Protein AF-I4EKS4-F1 (afdb_monomer)

Sequence (69 aa):
MPTWYEDQTLQTYTTTYESDQDLN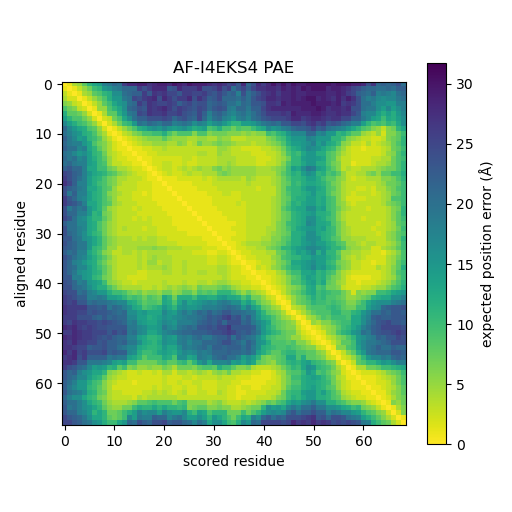EEIIAALDHGWLPERVDRVRPRNLRRGDRISGSAWTVTWVRKNAS

Foldseek 3Di:
DDDDDPPPFKDKDKDKDFAPVVVVVVCVVCVVVQKDFPDKDFDDDPDDDDPDDSPTTIIMTIIIHGDDD

Nearest PDB structures (foldseek):
  8u83-assembly1_K3  TM=5.201E-01  e=2.453E-01  Homo sapiens
  8u81-assembly1_K1  TM=4.104E-01  e=1.520E-01  Homo sapiens
  6r1e-assembly1_A  TM=5.201E-01  e=9.001E-01  Streptomyces coelicolor A3(2)
  8u7z-assembly1_K5  TM=5.095E-01  e=5.970E-01  Homo sapiens
  6ri3-assembly1_A  TM=4.297E-01  e=1.911E+00  Streptomyces davaonensis

Organism: NCBI:txid1129897

Solvent-accessible surface area (backbone atoms only — not comparable to full-atom values): 4364 Å² total; per-residue (Å²): 132,90,82,79,81,80,75,92,52,64,55,72,50,76,50,76,30,60,36,70,64,60,45,52,56,46,53,55,55,34,49,78,72,59,34,42,78,77,42,79,45,78,50,72,73,95,78,74,53,98,85,61,78,80,85,55,55,30,34,39,38,35,34,36,28,73,61,84,127

Structure (mmCIF, N/CA/C/O backbone):
data_AF-I4EKS4-F1
#
_entry.id   AF-I4EKS4-F1
#
loop_
_atom_site.group_PDB
_atom_site.id
_atom_site.type_symbol
_atom_site.label_atom_id
_atom_site.label_alt_id
_atom_site.label_comp_id
_atom_site.label_asym_id
_atom_site.label_entity_id
_atom_site.label_seq_id
_atom_site.pdbx_PDB_ins_code
_atom_site.Cartn_x
_atom_site.Cartn_y
_atom_site.Cartn_z
_atom_site.occupancy
_atom_site.B_iso_or_equiv
_atom_site.auth_seq_id
_atom_site.auth_comp_id
_atom_site.auth_asym_id
_atom_site.auth_atom_id
_atom_site.pdbx_PDB_model_num
ATOM 1 N N . MET A 1 1 ? 7.135 24.380 28.216 1.00 32.44 1 MET A N 1
ATOM 2 C CA . MET A 1 1 ? 7.677 23.051 27.862 1.00 32.44 1 MET A CA 1
ATOM 3 C C . MET A 1 1 ? 6.612 22.359 27.030 1.00 32.44 1 MET A C 1
ATOM 5 O O . MET A 1 1 ? 5.502 22.283 27.542 1.00 32.44 1 MET A O 1
ATOM 9 N N . PRO A 1 2 ? 6.842 21.978 25.761 1.00 27.44 2 PRO A N 1
ATOM 10 C CA . PRO A 1 2 ? 5.807 21.283 25.010 1.00 27.44 2 PRO A CA 1
ATOM 11 C C . PRO A 1 2 ? 5.745 19.835 25.500 1.00 27.44 2 PRO A C 1
ATOM 13 O O . PRO A 1 2 ? 6.716 19.089 25.391 1.00 27.44 2 PRO A O 1
ATOM 16 N N . THR A 1 3 ? 4.619 19.464 26.099 1.00 37.00 3 THR A N 1
ATOM 17 C CA . THR A 1 3 ? 4.258 18.075 26.371 1.00 37.00 3 THR A CA 1
ATOM 18 C C . THR A 1 3 ? 3.797 17.452 25.064 1.00 37.00 3 THR A C 1
ATOM 20 O O . THR A 1 3 ? 2.721 17.765 24.557 1.00 37.00 3 THR A O 1
ATOM 23 N N . TRP A 1 4 ? 4.633 16.589 24.502 1.00 31.88 4 TRP A N 1
ATOM 24 C CA . TRP A 1 4 ? 4.236 15.713 23.411 1.00 31.88 4 TRP A CA 1
ATOM 25 C C . TRP A 1 4 ? 3.473 14.539 24.022 1.00 31.88 4 TRP A C 1
ATOM 27 O O . TRP A 1 4 ? 4.027 13.791 24.825 1.00 31.88 4 TRP A O 1
ATOM 37 N N . TYR A 1 5 ? 2.190 14.421 23.690 1.00 45.84 5 TYR A N 1
ATOM 38 C CA . TYR A 1 5 ? 1.447 13.186 23.903 1.00 45.84 5 TYR A CA 1
ATOM 39 C C . TYR A 1 5 ? 1.799 12.254 22.748 1.00 45.84 5 TYR A C 1
ATOM 41 O O . TYR A 1 5 ? 1.376 12.471 21.615 1.00 45.84 5 TYR A O 1
ATOM 49 N N . GLU A 1 6 ? 2.633 11.263 23.032 1.00 45.03 6 GLU A N 1
ATOM 50 C CA . GLU A 1 6 ? 2.919 10.169 22.114 1.00 45.03 6 GLU A CA 1
ATOM 51 C C . GLU A 1 6 ? 1.779 9.152 22.265 1.00 45.03 6 GLU A C 1
ATOM 53 O O . GLU A 1 6 ? 1.690 8.428 23.257 1.00 45.03 6 GLU A O 1
ATOM 58 N N . ASP A 1 7 ? 0.827 9.190 21.331 1.00 49.34 7 ASP A N 1
ATOM 59 C CA . ASP A 1 7 ? -0.293 8.253 21.282 1.00 49.34 7 ASP A CA 1
ATOM 60 C C . ASP A 1 7 ? 0.239 6.855 20.919 1.00 49.34 7 ASP A C 1
ATOM 62 O O . ASP A 1 7 ? 0.662 6.603 19.792 1.00 49.34 7 ASP A O 1
ATOM 66 N N . GLN A 1 8 ? 0.261 5.942 21.894 1.00 51.38 8 GLN A N 1
ATOM 67 C CA . GLN A 1 8 ? 0.779 4.576 21.749 1.00 51.38 8 GLN A CA 1
ATOM 68 C C . GLN A 1 8 ? -0.171 3.613 20.994 1.00 51.38 8 GLN A C 1
ATOM 70 O O . GLN A 1 8 ? 0.031 2.398 21.055 1.00 51.38 8 GLN A O 1
ATOM 75 N N . THR A 1 9 ? -1.217 4.087 20.300 1.00 57.91 9 THR A N 1
ATOM 76 C CA . THR A 1 9 ? -2.283 3.200 19.771 1.00 57.91 9 THR A CA 1
ATOM 77 C C . THR A 1 9 ? -2.371 3.068 18.248 1.00 57.91 9 THR A C 1
ATOM 79 O O . THR A 1 9 ? -3.158 2.249 17.758 1.00 57.91 9 THR A O 1
ATOM 82 N N . LEU A 1 10 ? -1.540 3.790 17.489 1.00 59.41 10 LEU A N 1
ATOM 83 C CA . LEU A 1 10 ? -1.513 3.732 16.024 1.00 59.41 10 LEU A CA 1
ATOM 84 C C . LEU A 1 10 ? -0.210 3.098 15.533 1.00 59.41 10 LEU A C 1
ATOM 86 O O . LEU A 1 10 ? 0.860 3.696 15.619 1.00 59.41 10 LEU A O 1
ATOM 90 N N . GLN A 1 11 ? -0.296 1.877 14.999 1.00 69.88 11 GLN A N 1
ATOM 91 C CA . GLN A 1 11 ? 0.808 1.340 14.207 1.00 69.88 11 GLN A CA 1
ATOM 92 C C . GLN A 1 11 ? 0.701 1.940 12.810 1.00 69.88 11 GLN A C 1
ATOM 94 O O . GLN A 1 11 ? -0.287 1.697 12.116 1.00 69.88 11 GLN A O 1
ATOM 99 N N . THR 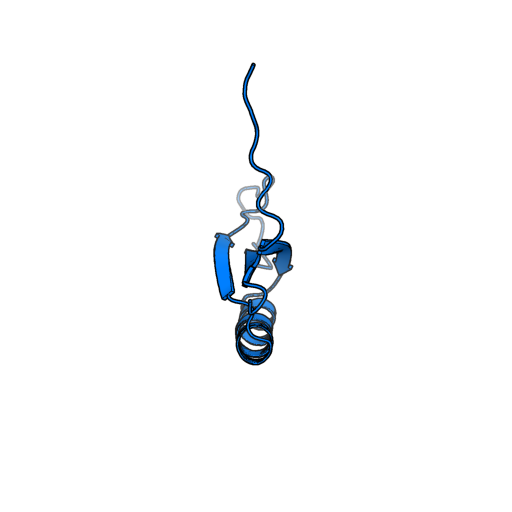A 1 12 ? 1.708 2.718 12.420 1.00 75.00 12 THR A N 1
ATOM 100 C CA . THR A 1 12 ? 1.808 3.304 11.084 1.00 75.00 12 THR A CA 1
ATOM 101 C C . THR A 1 12 ? 2.991 2.695 10.343 1.00 75.00 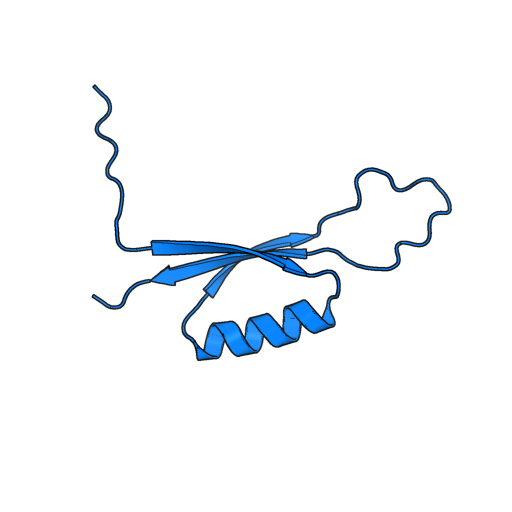12 THR A C 1
ATOM 103 O O . THR A 1 12 ? 4.104 2.663 10.866 1.00 75.00 12 THR A O 1
ATOM 106 N N . TYR A 1 13 ? 2.775 2.231 9.115 1.00 77.56 13 TYR A N 1
ATOM 107 C CA . TYR A 1 13 ? 3.834 1.707 8.250 1.00 77.56 13 TYR A CA 1
ATOM 108 C C . TYR A 1 13 ? 3.699 2.291 6.847 1.00 77.56 13 TYR A C 1
ATOM 110 O O . TYR A 1 13 ? 2.595 2.425 6.334 1.00 77.56 13 TYR A O 1
ATOM 118 N N . THR A 1 14 ? 4.820 2.664 6.229 1.00 81.88 14 THR A N 1
ATOM 119 C CA . THR A 1 14 ? 4.841 3.195 4.863 1.00 81.88 14 THR A CA 1
ATOM 120 C C . THR A 1 14 ? 5.608 2.258 3.946 1.00 81.88 14 THR A C 1
ATOM 122 O O . THR A 1 14 ? 6.740 1.883 4.244 1.00 81.88 14 THR A O 1
ATOM 125 N N . THR A 1 15 ? 5.005 1.921 2.814 1.00 77.69 15 THR A N 1
ATOM 126 C CA . THR A 1 15 ? 5.565 1.012 1.811 1.00 77.69 15 THR A CA 1
ATOM 127 C C . THR A 1 15 ? 5.438 1.596 0.419 1.00 77.69 15 THR A C 1
ATOM 129 O O . THR A 1 15 ? 4.640 2.505 0.190 1.00 77.69 15 THR A O 1
ATOM 132 N N . THR A 1 16 ? 6.270 1.111 -0.497 1.00 81.56 16 THR A N 1
ATOM 133 C CA . THR A 1 16 ? 6.276 1.542 -1.891 1.00 81.56 16 THR A CA 1
ATOM 134 C C . THR A 1 16 ? 6.039 0.348 -2.806 1.00 81.56 16 THR A C 1
ATOM 136 O O . THR A 1 16 ? 6.751 -0.644 -2.706 1.00 81.56 16 THR A O 1
ATOM 139 N N . TYR A 1 17 ? 5.068 0.470 -3.706 1.00 81.06 17 TYR A N 1
ATOM 140 C CA . TYR A 1 17 ? 4.723 -0.518 -4.726 1.00 81.06 17 TYR A CA 1
ATOM 141 C C . TYR A 1 17 ? 5.147 0.000 -6.093 1.00 81.06 17 TYR A C 1
ATOM 143 O O . TYR A 1 17 ? 4.948 1.176 -6.381 1.00 81.06 17 TYR A O 1
ATOM 151 N N . GLU A 1 18 ? 5.715 -0.847 -6.946 1.00 78.62 18 GLU A N 1
ATOM 152 C CA . GLU A 1 18 ? 6.190 -0.446 -8.283 1.00 78.62 18 GLU A CA 1
ATOM 153 C C . GLU A 1 18 ? 5.135 -0.647 -9.388 1.00 78.62 18 GLU A C 1
ATOM 155 O O . GLU A 1 18 ? 5.337 -0.250 -10.542 1.00 78.62 18 GLU A O 1
ATOM 160 N N . SER A 1 19 ? 3.995 -1.241 -9.025 1.00 79.69 19 SER A N 1
ATOM 161 C CA . SER A 1 19 ? 2.911 -1.628 -9.921 1.00 79.69 19 SER A CA 1
ATOM 162 C C . SER A 1 19 ? 1.546 -1.308 -9.315 1.00 79.69 19 SER A C 1
ATOM 164 O O . SER A 1 19 ? 1.320 -1.485 -8.118 1.00 79.69 19 SER A O 1
ATOM 166 N N . ASP A 1 20 ? 0.611 -0.890 -10.173 1.00 81.88 20 ASP A N 1
ATOM 167 C CA . ASP A 1 20 ? -0.803 -0.728 -9.816 1.00 81.88 20 ASP A CA 1
ATOM 168 C C . ASP A 1 20 ? -1.415 -2.073 -9.376 1.00 81.88 20 ASP A C 1
ATOM 170 O O . ASP A 1 20 ? -2.313 -2.098 -8.538 1.00 81.88 20 ASP A O 1
ATOM 174 N N . GLN A 1 21 ? -0.935 -3.193 -9.933 1.00 83.88 21 GLN A N 1
ATOM 175 C CA . GLN A 1 21 ? -1.423 -4.527 -9.581 1.00 83.88 21 GLN A CA 1
ATOM 176 C C . GLN A 1 21 ? -1.002 -4.917 -8.160 1.00 83.88 21 GLN A C 1
ATOM 178 O O . GLN A 1 21 ? -1.869 -5.250 -7.357 1.00 83.88 21 GLN A O 1
ATOM 183 N N . ASP A 1 22 ? 0.286 -4.794 -7.835 1.00 84.06 22 ASP A N 1
ATOM 184 C CA . ASP A 1 22 ? 0.818 -5.126 -6.505 1.00 84.06 22 ASP A CA 1
ATOM 185 C C . ASP A 1 22 ? 0.164 -4.260 -5.419 1.00 84.06 22 ASP A C 1
ATOM 187 O O . ASP A 1 22 ? -0.198 -4.752 -4.352 1.00 84.06 22 ASP A O 1
ATOM 191 N N . LEU A 1 23 ? -0.060 -2.973 -5.719 1.00 84.25 23 LEU A N 1
ATOM 192 C CA . LEU A 1 23 ? -0.803 -2.069 -4.842 1.00 84.25 23 LEU A CA 1
ATOM 193 C C . LEU A 1 23 ? -2.229 -2.579 -4.578 1.00 84.25 23 LEU A C 1
ATOM 195 O O . LEU A 1 23 ? -2.680 -2.581 -3.435 1.00 84.25 23 LEU A O 1
ATOM 199 N N . ASN A 1 24 ? -2.956 -2.975 -5.625 1.00 86.81 24 ASN A N 1
ATOM 200 C CA . ASN A 1 24 ? -4.339 -3.430 -5.487 1.00 86.81 24 ASN A CA 1
ATOM 201 C C . ASN A 1 24 ? -4.437 -4.739 -4.695 1.00 86.81 24 ASN A C 1
ATOM 203 O O . ASN A 1 24 ? -5.324 -4.867 -3.851 1.00 86.81 24 ASN A O 1
ATOM 207 N N . GLU A 1 25 ? -3.537 -5.690 -4.953 1.00 88.94 25 GLU A N 1
ATOM 208 C CA . GLU A 1 25 ? -3.472 -6.954 -4.214 1.00 88.94 25 GLU A CA 1
ATOM 209 C C . GLU A 1 25 ? -3.190 -6.702 -2.728 1.00 88.94 25 GLU A C 1
ATOM 211 O O . GLU A 1 25 ? -3.876 -7.267 -1.870 1.00 88.94 25 GLU A O 1
ATOM 216 N N . GLU A 1 26 ? -2.276 -5.780 -2.408 1.00 86.31 26 GLU A N 1
ATOM 217 C CA . GLU A 1 26 ? -2.012 -5.464 -1.009 1.00 86.31 26 GLU A CA 1
ATOM 218 C C . GLU A 1 26 ? -3.144 -4.678 -0.339 1.00 86.31 26 GLU A C 1
ATOM 220 O O . GLU A 1 26 ? -3.448 -4.937 0.820 1.00 86.31 26 GLU A O 1
ATOM 225 N N . ILE A 1 27 ? -3.827 -3.758 -1.029 1.00 84.75 27 ILE A N 1
ATOM 226 C CA . ILE A 1 27 ? -5.003 -3.085 -0.448 1.00 84.75 27 ILE A CA 1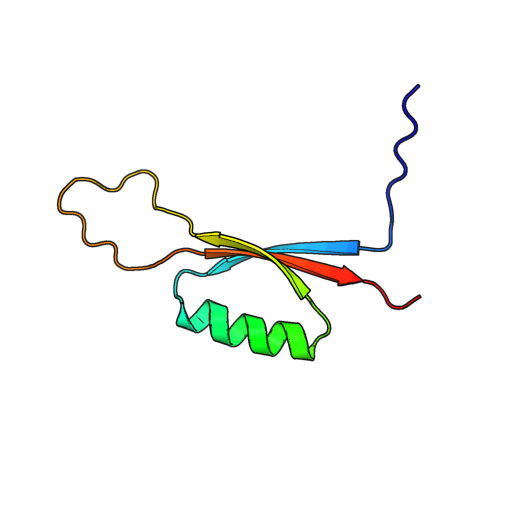
ATOM 227 C C . ILE A 1 27 ? -6.040 -4.104 0.014 1.00 84.75 27 ILE A C 1
ATOM 229 O O . ILE A 1 27 ? -6.577 -3.966 1.113 1.00 84.75 27 ILE A O 1
ATOM 233 N N . ILE A 1 28 ? -6.294 -5.139 -0.783 1.00 87.12 28 ILE A N 1
ATOM 234 C C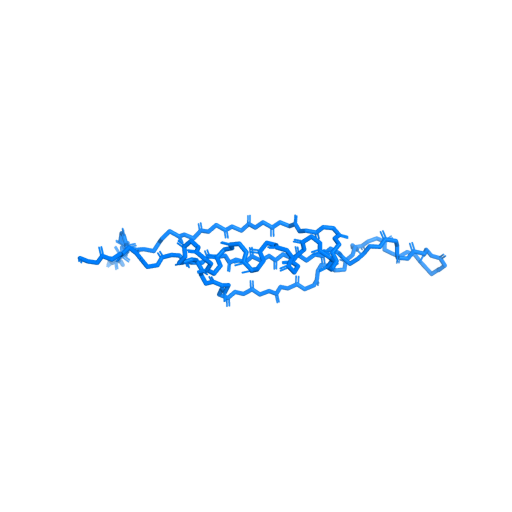A . ILE A 1 28 ? -7.250 -6.188 -0.423 1.00 87.12 28 ILE A CA 1
ATOM 235 C C . ILE A 1 28 ? -6.750 -6.964 0.805 1.00 87.12 28 ILE A C 1
ATOM 237 O O . ILE A 1 28 ? -7.477 -7.068 1.793 1.00 87.12 28 ILE A O 1
ATOM 241 N N . ALA A 1 29 ? -5.497 -7.429 0.793 1.00 86.31 29 ALA A N 1
ATOM 242 C CA . ALA A 1 29 ? -4.922 -8.178 1.913 1.00 86.31 29 ALA A CA 1
ATOM 243 C C . ALA A 1 29 ? -4.843 -7.350 3.213 1.00 86.31 29 ALA A C 1
ATOM 245 O O . ALA A 1 29 ? -5.138 -7.842 4.303 1.00 86.31 29 ALA A O 1
ATOM 246 N N . ALA A 1 30 ? -4.472 -6.073 3.121 1.00 85.31 30 ALA A N 1
ATOM 247 C CA . ALA A 1 30 ? -4.368 -5.164 4.257 1.00 85.31 30 ALA A CA 1
ATOM 248 C C . ALA A 1 30 ? -5.733 -4.937 4.922 1.00 85.31 30 ALA A C 1
ATOM 250 O O . ALA A 1 30 ? -5.830 -4.989 6.153 1.00 85.31 30 ALA A O 1
ATOM 251 N N . LEU A 1 31 ? -6.790 -4.759 4.121 1.00 84.81 31 LEU A N 1
ATOM 252 C CA . LEU A 1 31 ? -8.160 -4.632 4.619 1.00 84.81 31 LEU A CA 1
ATOM 253 C C . LEU A 1 31 ? -8.613 -5.892 5.372 1.00 84.81 31 LEU A C 1
ATOM 255 O O . LEU A 1 31 ? -9.184 -5.761 6.457 1.00 84.81 31 LEU A O 1
ATOM 259 N N . ASP A 1 32 ? -8.284 -7.091 4.877 1.00 86.81 32 ASP A N 1
ATOM 260 C CA . ASP A 1 32 ? -8.578 -8.363 5.562 1.00 86.81 32 ASP A CA 1
ATOM 261 C C . ASP A 1 32 ? -7.881 -8.471 6.933 1.00 86.81 32 ASP A C 1
ATOM 263 O O . ASP A 1 32 ? -8.408 -9.065 7.877 1.00 86.81 32 ASP A O 1
ATOM 267 N N . HIS A 1 33 ? -6.711 -7.846 7.081 1.00 82.62 33 HIS A N 1
ATOM 268 C CA . HIS A 1 33 ? -5.949 -7.802 8.333 1.00 82.62 33 HIS A CA 1
ATOM 269 C C . HIS A 1 33 ? -6.300 -6.612 9.251 1.00 82.62 33 HIS A C 1
ATOM 271 O O . HIS A 1 33 ? -5.701 -6.457 10.327 1.00 82.62 33 HIS A O 1
ATOM 277 N N . GLY A 1 34 ? -7.280 -5.787 8.867 1.00 83.56 34 GLY A N 1
ATOM 278 C CA . GLY A 1 34 ? -7.729 -4.622 9.633 1.00 83.56 34 GLY A CA 1
ATOM 279 C C . GLY A 1 34 ? -6.789 -3.415 9.547 1.00 83.56 34 GLY A C 1
ATOM 280 O O . GLY A 1 34 ? -6.804 -2.562 10.436 1.00 83.56 34 GLY A O 1
ATOM 281 N N . TRP A 1 35 ? -5.959 -3.351 8.507 1.00 85.25 35 TRP A N 1
ATOM 282 C CA . TRP A 1 35 ? -5.162 -2.179 8.162 1.00 85.25 35 TRP A CA 1
ATOM 283 C C . TRP A 1 35 ? -5.933 -1.295 7.191 1.00 85.25 35 TRP A C 1
ATOM 285 O O . TRP A 1 35 ? -6.570 -1.775 6.255 1.00 85.25 35 TRP A O 1
ATOM 295 N N . LEU A 1 36 ? -5.859 0.014 7.405 1.00 85.25 36 LEU A N 1
ATOM 296 C CA . LEU A 1 36 ? -6.497 0.999 6.541 1.00 85.25 36 LEU A CA 1
ATOM 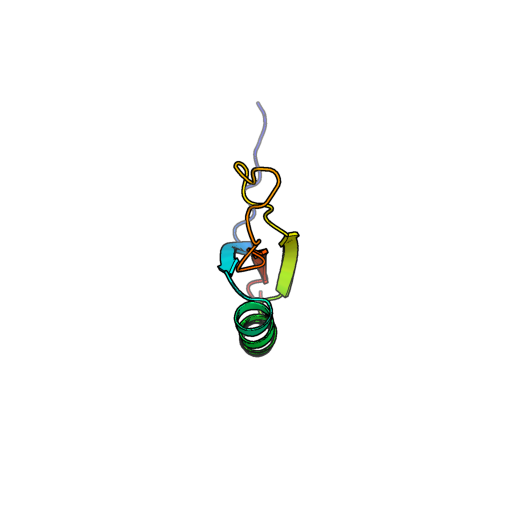297 C C . LEU A 1 36 ? -5.422 1.865 5.879 1.00 85.25 36 LEU A C 1
ATOM 299 O O . LEU A 1 3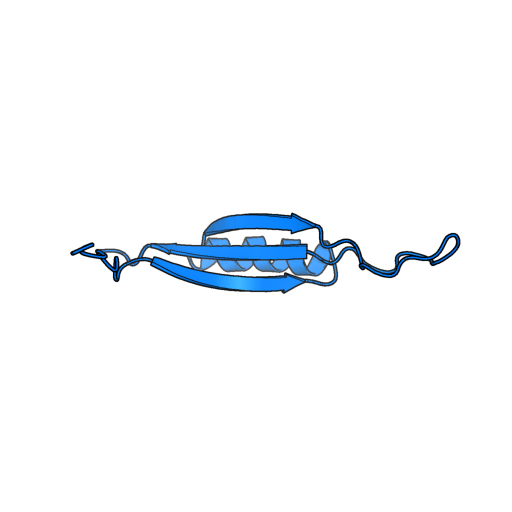6 ? -4.501 2.307 6.570 1.00 85.25 36 LEU A O 1
ATOM 303 N N . PRO A 1 37 ? -5.514 2.133 4.566 1.00 84.31 37 PRO A N 1
ATOM 304 C CA . PRO A 1 37 ? -4.640 3.102 3.929 1.00 84.31 37 PRO A CA 1
ATOM 305 C C . PRO A 1 37 ? -5.053 4.504 4.390 1.00 84.31 37 PRO A C 1
ATOM 307 O O . PRO A 1 37 ? -6.148 4.978 4.094 1.00 84.31 37 PRO A O 1
ATOM 310 N N . GLU A 1 38 ? -4.179 5.173 5.133 1.00 86.62 38 GLU A N 1
ATOM 311 C CA . GLU A 1 38 ? -4.361 6.570 5.534 1.00 86.62 38 GLU A CA 1
ATOM 312 C C . GLU A 1 38 ? -4.023 7.514 4.378 1.00 86.62 38 GLU A C 1
ATOM 314 O O . GLU A 1 38 ? -4.688 8.530 4.168 1.00 86.62 38 GLU A O 1
ATOM 319 N N . ARG A 1 39 ? -2.986 7.169 3.607 1.00 85.12 39 ARG A N 1
ATOM 320 C CA . ARG A 1 39 ? -2.484 7.997 2.513 1.00 85.12 39 ARG A CA 1
ATOM 321 C C . ARG A 1 39 ? -1.930 7.142 1.385 1.00 85.12 39 ARG A C 1
ATOM 323 O O . ARG A 1 39 ? -1.194 6.198 1.639 1.00 85.12 39 ARG A O 1
ATOM 330 N N . VAL A 1 40 ? -2.255 7.509 0.148 1.00 83.88 40 VAL A N 1
ATOM 331 C CA . VAL A 1 40 ? -1.738 6.878 -1.073 1.00 83.88 40 VAL A CA 1
ATOM 332 C C . VAL A 1 40 ? -1.230 7.982 -1.997 1.00 83.88 40 VAL A C 1
ATOM 334 O O . VAL A 1 40 ? -2.012 8.804 -2.472 1.00 83.88 40 VAL A O 1
ATOM 337 N N . ASP A 1 41 ? 0.074 8.013 -2.254 1.00 84.38 41 ASP A N 1
ATOM 338 C CA . ASP A 1 41 ? 0.709 8.970 -3.158 1.00 84.38 41 ASP A CA 1
ATOM 339 C C . ASP A 1 41 ? 1.301 8.252 -4.368 1.00 84.38 41 ASP A C 1
ATOM 341 O O . ASP A 1 41 ? 1.959 7.222 -4.247 1.00 84.38 41 ASP A O 1
ATOM 345 N N . ARG A 1 42 ? 1.147 8.842 -5.554 1.00 79.69 42 ARG A N 1
ATOM 346 C CA . ARG A 1 42 ? 1.853 8.370 -6.747 1.00 79.69 42 ARG A CA 1
ATOM 347 C C . ARG A 1 42 ? 3.240 9.001 -6.804 1.00 79.69 42 ARG A C 1
ATOM 349 O O . ARG A 1 42 ? 3.376 10.210 -7.009 1.00 79.69 42 ARG A O 1
ATOM 356 N N . VAL A 1 43 ? 4.274 8.183 -6.680 1.00 73.31 43 VAL A N 1
ATOM 357 C CA . VAL A 1 43 ? 5.665 8.599 -6.827 1.00 73.31 43 VAL A CA 1
ATOM 358 C C . VAL A 1 43 ? 5.972 8.750 -8.311 1.00 73.31 43 VAL A C 1
ATOM 360 O O . VAL A 1 43 ? 6.041 7.783 -9.069 1.00 73.31 43 VAL A O 1
ATOM 363 N N . ARG A 1 44 ? 6.186 9.993 -8.751 1.00 65.75 44 ARG A N 1
ATOM 364 C CA . ARG A 1 44 ? 6.840 10.226 -10.041 1.00 65.75 44 ARG A CA 1
ATOM 365 C C . ARG A 1 44 ? 8.345 10.062 -9.858 1.00 65.75 44 ARG A C 1
ATOM 367 O O . ARG A 1 44 ? 8.907 10.725 -8.983 1.00 65.75 44 ARG A O 1
ATOM 374 N N . PRO A 1 45 ? 9.022 9.259 -10.694 1.00 63.28 45 PRO A N 1
ATOM 375 C CA . PRO A 1 45 ? 10.472 9.210 -10.684 1.00 63.28 45 PRO A CA 1
ATOM 376 C C . PRO A 1 45 ? 11.034 10.620 -10.906 1.00 63.28 45 PRO A C 1
ATOM 378 O O . PRO A 1 45 ? 10.670 11.314 -11.857 1.00 63.28 45 PRO A O 1
ATOM 381 N N . ARG A 1 46 ? 11.920 11.059 -10.007 1.00 60.12 46 ARG A N 1
ATOM 382 C CA . ARG A 1 46 ? 12.454 12.434 -9.963 1.00 60.12 4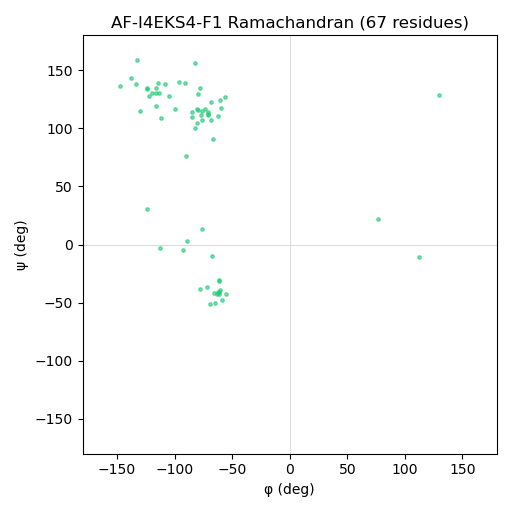6 ARG A CA 1
ATOM 383 C C . ARG A 1 46 ? 13.347 12.789 -11.165 1.00 60.12 46 ARG A C 1
ATOM 385 O O . ARG A 1 46 ? 13.667 13.956 -11.348 1.00 60.12 46 ARG A O 1
ATOM 392 N N . ASN A 1 47 ? 13.703 11.797 -11.988 1.00 60.03 47 ASN A N 1
ATOM 393 C CA . ASN A 1 47 ? 14.670 11.895 -13.086 1.00 60.03 47 ASN A CA 1
ATOM 394 C C . ASN A 1 47 ? 14.105 11.472 -14.453 1.00 60.03 47 ASN A C 1
ATOM 396 O O . ASN A 1 47 ? 14.850 10.966 -15.286 1.00 60.03 47 ASN A O 1
ATOM 400 N N . LEU A 1 48 ? 12.807 11.660 -14.703 1.00 59.81 48 LEU A N 1
ATOM 401 C CA . LEU A 1 48 ? 12.244 11.381 -16.026 1.00 59.81 48 LEU A CA 1
ATOM 402 C C . LEU A 1 48 ? 12.713 12.428 -17.041 1.00 59.81 48 LEU A C 1
ATOM 404 O O . LEU A 1 48 ? 12.333 13.599 -16.967 1.00 59.81 48 LEU A O 1
ATOM 408 N N . ARG A 1 49 ? 13.533 12.009 -18.006 1.00 62.78 49 ARG A N 1
ATOM 409 C CA . ARG A 1 49 ? 13.890 12.818 -19.173 1.00 62.78 49 ARG A CA 1
ATOM 410 C C . ARG A 1 49 ? 12.797 12.707 -20.233 1.00 62.78 49 ARG A C 1
ATOM 412 O O . ARG A 1 49 ? 12.036 11.743 -20.299 1.00 62.78 49 ARG A O 1
ATOM 419 N N . ARG A 1 50 ? 12.710 13.715 -21.102 1.00 51.28 50 ARG A N 1
ATOM 420 C CA . ARG A 1 50 ? 11.778 13.712 -22.235 1.00 51.28 50 ARG A CA 1
ATOM 421 C C . ARG A 1 50 ? 12.126 12.546 -23.171 1.00 51.28 50 ARG A C 1
ATOM 423 O O . ARG A 1 50 ? 13.151 12.599 -23.838 1.00 51.28 50 ARG A O 1
ATOM 430 N N . GLY A 1 51 ? 11.264 11.531 -23.219 1.00 64.38 51 GLY A N 1
ATOM 431 C CA . GLY A 1 51 ? 11.474 10.305 -24.001 1.00 64.38 51 GLY A CA 1
ATOM 432 C C . GLY A 1 51 ? 11.687 9.049 -23.153 1.00 64.38 51 GLY A C 1
ATOM 433 O O . GLY A 1 51 ? 11.607 7.951 -23.699 1.00 64.38 51 GLY A O 1
ATOM 434 N N . ASP A 1 52 ? 11.877 9.189 -21.837 1.00 63.25 52 ASP A N 1
ATOM 435 C CA . ASP A 1 52 ? 11.928 8.042 -20.935 1.00 63.25 52 ASP A CA 1
ATOM 436 C C . ASP A 1 52 ? 10.545 7.399 -20.855 1.00 63.25 52 ASP A C 1
ATOM 438 O O . ASP A 1 52 ? 9.540 8.033 -20.512 1.00 63.25 52 ASP A O 1
ATOM 442 N N . ARG A 1 53 ? 10.488 6.110 -21.188 1.00 55.28 53 ARG A N 1
ATOM 443 C CA . ARG A 1 53 ? 9.286 5.310 -20.999 1.00 55.28 53 ARG A CA 1
ATOM 444 C C . ARG A 1 53 ? 9.127 5.097 -19.498 1.00 55.28 53 ARG A C 1
ATOM 446 O O . ARG A 1 53 ? 9.934 4.401 -18.889 1.00 55.28 53 ARG A O 1
ATOM 453 N N . ILE A 1 54 ? 8.100 5.709 -18.906 1.00 55.91 54 ILE A N 1
ATOM 454 C CA . ILE A 1 54 ? 7.712 5.453 -17.515 1.00 55.91 54 ILE A CA 1
ATOM 455 C C . ILE A 1 54 ? 7.203 4.010 -17.457 1.00 55.91 54 ILE A C 1
ATOM 457 O O . ILE A 1 54 ? 6.041 3.727 -17.738 1.00 55.91 54 ILE A O 1
ATOM 461 N N . SER A 1 55 ? 8.116 3.087 -17.189 1.00 53.25 55 SER A N 1
ATOM 462 C CA . SER A 1 55 ? 7.840 1.671 -16.984 1.00 53.25 55 SER A CA 1
ATOM 463 C C . SER A 1 55 ? 7.576 1.461 -15.497 1.00 53.25 55 SER A C 1
ATOM 465 O O . SER A 1 55 ? 8.463 1.025 -14.773 1.00 53.25 55 SER A O 1
ATOM 467 N N . GLY A 1 56 ? 6.388 1.850 -15.039 1.00 56.03 56 GLY A N 1
ATOM 468 C CA . GLY A 1 56 ? 5.955 1.634 -13.658 1.00 56.03 56 GLY A CA 1
ATOM 469 C C . GLY A 1 56 ? 5.418 2.900 -13.005 1.00 56.03 56 GLY A C 1
ATOM 470 O O . GLY A 1 56 ? 6.041 3.965 -13.036 1.00 56.03 56 GLY A O 1
ATOM 471 N N . SER A 1 57 ? 4.227 2.789 -12.426 1.00 62.97 57 SER A N 1
ATOM 472 C CA . SER A 1 57 ? 3.749 3.743 -11.435 1.00 62.97 57 SER A CA 1
ATOM 473 C C . SER A 1 57 ? 4.302 3.280 -10.095 1.00 62.97 57 SER A C 1
ATOM 475 O O . SER A 1 57 ? 3.851 2.265 -9.580 1.00 62.97 57 SER A O 1
ATOM 477 N N . ALA A 1 58 ? 5.254 4.010 -9.521 1.00 69.94 58 ALA A N 1
ATOM 478 C CA . ALA A 1 58 ? 5.579 3.786 -8.122 1.00 69.94 58 AL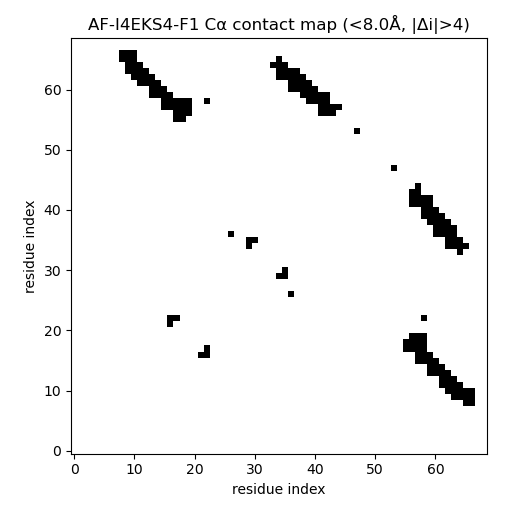A A CA 1
ATOM 479 C C . ALA A 1 58 ? 4.499 4.457 -7.253 1.00 69.94 58 ALA A C 1
ATOM 481 O O . ALA A 1 58 ? 4.108 5.597 -7.517 1.00 69.94 58 ALA A O 1
ATOM 482 N N . TRP A 1 59 ? 4.003 3.766 -6.237 1.00 80.50 59 TRP A N 1
ATOM 483 C CA . TRP A 1 59 ? 3.003 4.244 -5.286 1.00 80.50 59 TRP A CA 1
ATOM 484 C C . TRP A 1 59 ? 3.550 4.120 -3.884 1.00 80.50 59 TRP A C 1
ATOM 486 O O . TRP A 1 59 ? 4.065 3.069 -3.537 1.00 80.50 59 TRP A O 1
ATOM 496 N N . THR A 1 60 ? 3.408 5.150 -3.066 1.00 84.00 60 THR A N 1
ATOM 497 C CA . THR A 1 60 ? 3.697 5.076 -1.637 1.00 84.00 60 THR A CA 1
ATOM 498 C C . THR A 1 60 ? 2.382 5.028 -0.879 1.00 84.00 60 THR A C 1
ATOM 500 O O . THR A 1 60 ? 1.523 5.881 -1.094 1.00 84.00 60 THR A O 1
ATOM 503 N N . VAL A 1 61 ? 2.227 4.046 0.006 1.00 83.81 61 VAL A N 1
ATOM 504 C CA . VAL A 1 61 ? 1.050 3.911 0.869 1.00 83.81 61 VAL A CA 1
ATOM 505 C C . VAL A 1 61 ? 1.472 3.970 2.321 1.00 83.81 61 VAL A C 1
ATOM 507 O O . VAL A 1 61 ? 2.380 3.250 2.730 1.00 83.81 61 VAL A O 1
ATOM 510 N N . THR A 1 62 ? 0.792 4.807 3.095 1.00 86.31 62 THR A N 1
ATOM 511 C CA . THR A 1 62 ? 0.870 4.836 4.552 1.00 86.31 62 THR A CA 1
ATOM 512 C C . THR A 1 62 ? -0.333 4.091 5.112 1.00 86.31 62 THR A C 1
ATOM 514 O O . THR A 1 62 ? -1.478 4.497 4.913 1.00 86.31 62 THR A O 1
ATOM 517 N N . TRP A 1 63 ? -0.063 2.993 5.802 1.00 84.94 63 TRP A N 1
ATOM 518 C CA . TRP A 1 63 ? -1.034 2.137 6.463 1.00 84.94 63 TRP A CA 1
ATOM 519 C C . TRP A 1 63 ? -1.147 2.507 7.928 1.00 84.94 63 TRP A C 1
ATOM 521 O O . TRP A 1 63 ? -0.126 2.717 8.580 1.00 84.94 63 TRP A O 1
ATOM 531 N N . VAL A 1 64 ? -2.368 2.500 8.453 1.00 85.56 64 VAL A N 1
ATOM 532 C CA . VAL A 1 64 ? -2.643 2.649 9.880 1.00 85.56 64 VAL A CA 1
ATOM 533 C C . VAL A 1 64 ? -3.455 1.473 10.390 1.00 85.56 64 VAL A C 1
ATOM 535 O O . VAL A 1 64 ? -4.453 1.068 9.788 1.00 85.56 64 VAL A O 1
ATOM 538 N N . ARG A 1 65 ? -3.047 0.943 11.541 1.00 80.50 65 ARG A N 1
ATOM 539 C CA . ARG A 1 65 ? -3.843 0.006 12.327 1.00 80.50 65 ARG A CA 1
ATOM 540 C C . ARG A 1 65 ? -4.176 0.654 13.651 1.00 80.50 65 ARG A C 1
ATOM 542 O O . ARG A 1 65 ? -3.283 0.972 14.437 1.00 80.50 65 ARG A O 1
ATOM 549 N N . LYS A 1 66 ? -5.472 0.819 13.905 1.00 67.44 66 LYS A N 1
ATOM 550 C CA . LYS A 1 66 ? -5.950 1.090 15.258 1.00 67.44 66 LYS A CA 1
ATOM 551 C C . LYS A 1 66 ? -5.836 -0.212 16.032 1.00 67.44 66 LYS A C 1
ATOM 553 O O . LYS A 1 66 ? -6.483 -1.193 15.668 1.00 67.44 66 LYS A O 1
ATOM 558 N N . ASN A 1 67 ? -5.006 -0.236 17.069 1.00 62.41 67 ASN A N 1
ATOM 559 C CA . ASN A 1 67 ? -5.065 -1.341 18.015 1.00 62.41 67 ASN A CA 1
ATOM 560 C C . ASN A 1 67 ? -6.467 -1.344 18.633 1.00 62.41 67 ASN A C 1
ATOM 562 O O . ASN A 1 67 ? -6.928 -0.318 19.136 1.00 62.41 67 ASN A O 1
ATOM 566 N N . ALA A 1 68 ? -7.164 -2.477 18.527 1.00 55.34 68 ALA A N 1
ATOM 567 C CA . ALA A 1 68 ? -8.418 -2.670 19.237 1.00 55.34 68 ALA A CA 1
ATOM 568 C C . ALA A 1 68 ? -8.117 -2.534 20.734 1.00 55.34 68 ALA A C 1
ATOM 570 O O . ALA A 1 68 ? -7.264 -3.252 21.258 1.00 55.34 68 ALA A O 1
ATOM 571 N N . SER A 1 69 ? -8.741 -1.531 21.350 1.00 52.16 69 SER A N 1
ATOM 572 C CA . SER A 1 69 ? -8.704 -1.252 22.787 1.00 52.16 69 SER A CA 1
ATOM 573 C C . SER A 1 69 ? -9.210 -2.433 23.605 1.00 52.16 69 SER A C 1
ATOM 575 O O . SER A 1 69 ? -10.168 -3.090 23.135 1.00 52.16 69 SER A O 1
#

Secondary structure (DSSP, 8-state):
-------TTEEEEEEEESSHHHHHHHHHHHHHTT-EEEEEEEE--TT--TT------EEEEEEEEEPP-

Radius of gyration: 16.25 Å; Cα contacts (8 Å, |Δi|>4): 90; chains: 1; bounding box: 23×31×52 Å

pLDDT: mean 70.91, std 15.95, range [27.44, 88.94]

Mean predicted aligned error: 10.75 Å